Protein AF-A0A2M8MX11-F1 (afdb_monomer_lite)

Secondary struc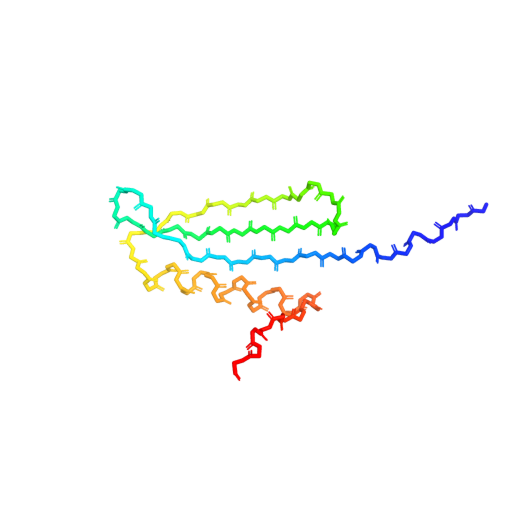ture (DSSP, 8-state):
-------PPEEEEEEEEE-TTS-EEEEEEEEETTS--EEEEEEESSHHHHHHHHHHHHHHHHHTT--------

Radius of gyration: 15.09 Å; chains: 1; bounding box: 30×23×51 Å

Structure (mmCIF, N/CA/C/O backbone):
data_AF-A0A2M8MX11-F1
#
_entry.id   AF-A0A2M8MX11-F1
#
loop_
_atom_site.group_PDB
_atom_site.id
_atom_site.type_symbol
_atom_site.label_atom_id
_atom_site.label_alt_id
_atom_site.label_comp_id
_atom_site.label_asym_id
_atom_site.label_entity_id
_atom_site.label_seq_id
_atom_site.pdbx_PDB_ins_code
_atom_site.Cartn_x
_atom_site.Cartn_y
_atom_site.Cartn_z
_atom_site.occupancy
_atom_site.B_iso_or_equiv
_atom_site.auth_seq_id
_atom_site.auth_comp_id
_atom_site.auth_asym_id
_atom_site.auth_atom_id
_atom_site.pdbx_PDB_model_num
ATOM 1 N N . MET A 1 1 ? -11.267 16.250 35.505 1.00 40.66 1 MET A N 1
ATOM 2 C CA . MET A 1 1 ? -12.149 15.536 34.555 1.00 40.66 1 MET A CA 1
ATOM 3 C C . MET A 1 1 ? -11.376 15.265 33.268 1.00 40.66 1 MET A C 1
ATOM 5 O O . MET A 1 1 ? -11.326 16.118 32.392 1.00 40.66 1 MET A O 1
ATOM 9 N N . THR A 1 2 ? -10.694 14.127 33.161 1.00 42.53 2 THR A N 1
ATOM 10 C CA . THR A 1 2 ? -10.024 13.714 31.921 1.00 42.53 2 THR A CA 1
ATOM 11 C C . THR A 1 2 ? -11.084 13.175 30.969 1.00 42.53 2 THR A C 1
ATOM 13 O O . THR A 1 2 ? -11.591 12.072 31.146 1.00 42.53 2 THR A O 1
ATOM 16 N N . ARG A 1 3 ? -11.476 13.977 29.974 1.00 47.94 3 ARG A N 1
ATOM 17 C CA . ARG A 1 3 ? -12.336 13.500 28.888 1.00 47.94 3 ARG A CA 1
ATOM 18 C C . ARG A 1 3 ? -11.570 12.385 28.186 1.00 47.94 3 ARG A C 1
ATOM 20 O O . ARG A 1 3 ? -10.568 12.668 27.533 1.00 47.94 3 ARG A O 1
ATOM 27 N N . ALA A 1 4 ? -12.001 11.136 28.360 1.00 51.84 4 ALA A N 1
ATOM 28 C CA . ALA A 1 4 ? -11.512 10.027 27.558 1.00 51.84 4 ALA A CA 1
ATOM 29 C C . ALA A 1 4 ? -11.694 10.442 26.095 1.00 51.84 4 ALA A C 1
ATOM 31 O O . ALA A 1 4 ? -12.817 10.630 25.625 1.00 51.84 4 ALA A O 1
ATOM 32 N N . SER A 1 5 ? -10.585 10.730 25.417 1.00 54.19 5 SER A N 1
ATOM 33 C CA . SER A 1 5 ? -10.609 11.113 24.014 1.00 54.19 5 SER A CA 1
ATOM 34 C C . SER A 1 5 ? -11.108 9.881 23.273 1.00 54.19 5 SER A C 1
ATOM 36 O O . SER A 1 5 ? -10.390 8.883 23.210 1.00 54.19 5 SER A O 1
ATOM 38 N N . GLN A 1 6 ? -12.366 9.893 22.815 1.00 57.41 6 GLN A N 1
ATOM 39 C CA . GLN A 1 6 ? -12.895 8.794 22.009 1.00 57.41 6 GLN A CA 1
ATOM 40 C C . GLN A 1 6 ? -11.899 8.532 20.877 1.00 57.41 6 GLN A C 1
ATOM 42 O O . GLN A 1 6 ? -11.415 9.505 20.282 1.00 57.41 6 GLN A O 1
ATOM 47 N N . PRO A 1 7 ? -11.543 7.265 20.597 1.00 60.28 7 PRO A N 1
ATOM 48 C CA . PRO A 1 7 ? -10.621 6.959 19.520 1.00 60.28 7 PRO A CA 1
ATOM 49 C C . PRO A 1 7 ? -11.191 7.563 18.238 1.00 60.28 7 PRO A C 1
ATOM 51 O O . PRO A 1 7 ? -12.196 7.099 17.706 1.00 60.28 7 PRO A O 1
ATOM 54 N N . ARG A 1 8 ? -10.578 8.659 17.774 1.00 67.81 8 ARG A N 1
ATOM 55 C CA . ARG A 1 8 ? -10.947 9.295 16.510 1.00 67.81 8 ARG A CA 1
ATOM 56 C C . ARG A 1 8 ? -10.840 8.225 15.438 1.00 67.81 8 ARG A C 1
ATOM 58 O O . ARG A 1 8 ? -9.791 7.589 15.332 1.00 67.81 8 ARG A O 1
ATOM 65 N N . ALA A 1 9 ? -11.904 8.034 14.662 1.00 79.38 9 ALA A N 1
ATOM 66 C CA . ALA A 1 9 ? -11.885 7.117 13.532 1.00 79.38 9 ALA A CA 1
ATOM 67 C C . ALA A 1 9 ? -10.650 7.425 12.673 1.00 79.38 9 ALA A C 1
ATOM 69 O O . ALA A 1 9 ? -10.425 8.578 12.305 1.00 79.38 9 ALA A O 1
ATOM 70 N N . ARG A 1 10 ? -9.802 6.427 12.422 1.00 87.38 10 ARG A N 1
ATOM 71 C CA . ARG A 1 10 ? -8.584 6.577 11.616 1.00 87.38 10 ARG A CA 1
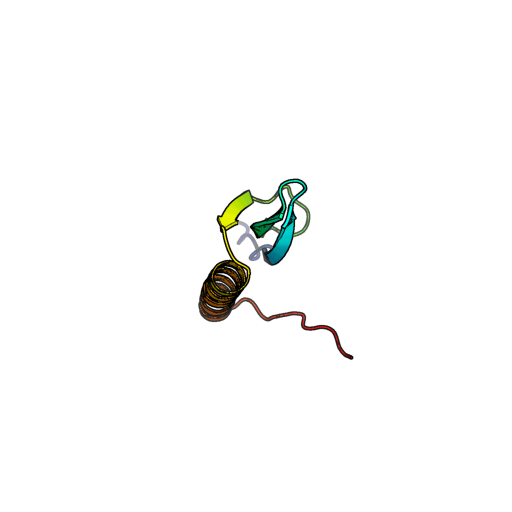ATOM 72 C C . ARG A 1 10 ? -8.856 6.031 10.227 1.00 87.38 10 ARG A C 1
ATOM 74 O O . ARG A 1 10 ? -9.606 5.071 10.084 1.00 87.38 10 ARG A O 1
ATOM 81 N N . PHE A 1 11 ? -8.242 6.623 9.217 1.00 89.50 11 PHE A N 1
ATOM 82 C CA . PHE A 1 11 ? -8.252 6.072 7.869 1.00 89.50 11 PHE A CA 1
ATOM 83 C C . PHE A 1 11 ? -6.874 5.518 7.523 1.00 89.50 11 PHE A C 1
ATOM 85 O O . PHE A 1 11 ? -5.850 5.944 8.071 1.00 89.50 11 PHE A O 1
ATOM 92 N N . TYR A 1 12 ? -6.873 4.552 6.615 1.00 92.56 12 TYR A N 1
ATOM 93 C CA . TYR A 1 12 ? -5.672 3.986 6.036 1.00 92.56 12 TYR A CA 1
ATOM 94 C C . TYR A 1 12 ? -5.940 3.709 4.562 1.00 92.56 12 TYR A C 1
ATOM 96 O O . TYR A 1 12 ? -6.843 2.940 4.238 1.00 92.56 12 TYR A O 1
ATOM 104 N N . ARG A 1 13 ? -5.164 4.338 3.684 1.00 91.62 13 ARG A N 1
ATOM 105 C CA . ARG A 1 13 ? -5.276 4.209 2.231 1.00 91.62 13 ARG A CA 1
ATOM 106 C C . ARG A 1 13 ? -3.948 3.719 1.675 1.00 91.62 13 ARG A C 1
ATOM 108 O O . ARG A 1 13 ? -2.883 4.164 2.099 1.00 91.62 13 ARG A O 1
ATOM 115 N N . VAL A 1 14 ? -4.024 2.770 0.752 1.00 94.06 14 VAL A N 1
ATOM 116 C CA . VAL A 1 14 ? -2.885 2.294 -0.033 1.00 94.06 14 VAL A CA 1
ATOM 117 C C . VAL A 1 14 ? -3.328 2.266 -1.479 1.00 94.06 14 VAL A C 1
ATOM 119 O O . VAL A 1 14 ? -4.365 1.685 -1.784 1.00 94.06 14 VAL A O 1
ATOM 122 N N . GLU A 1 15 ? -2.546 2.890 -2.342 1.00 93.19 15 GLU A N 1
ATOM 123 C CA . GLU A 1 15 ? -2.865 3.070 -3.749 1.00 93.19 15 GLU A CA 1
ATOM 124 C C . GLU A 1 15 ? -1.629 2.775 -4.587 1.00 93.19 15 GLU A C 1
ATOM 126 O O . GLU A 1 15 ? -0.533 3.237 -4.268 1.00 93.19 15 GLU A O 1
ATOM 131 N N . VAL A 1 16 ? -1.805 1.981 -5.640 1.00 93.19 16 VAL A N 1
ATOM 132 C CA . VAL A 1 16 ? -0.781 1.769 -6.664 1.00 93.19 16 VAL A CA 1
ATOM 133 C C . VAL A 1 16 ? -1.114 2.705 -7.817 1.00 93.19 16 VAL A C 1
ATOM 135 O O . VAL A 1 16 ? -2.199 2.615 -8.384 1.00 93.19 16 VAL A O 1
ATOM 138 N N . ALA A 1 17 ? -0.188 3.594 -8.148 1.00 92.12 17 ALA A N 1
ATOM 139 C CA . ALA A 1 17 ? -0.315 4.573 -9.213 1.00 92.12 17 ALA A CA 1
ATOM 140 C C . ALA A 1 17 ? 0.803 4.384 -10.242 1.00 92.12 17 ALA A C 1
ATOM 142 O O . ALA A 1 17 ? 1.907 3.944 -9.916 1.00 92.12 17 ALA A O 1
ATOM 143 N N . TYR A 1 18 ? 0.518 4.747 -11.486 1.00 91.25 18 TYR A N 1
ATOM 144 C CA . TYR A 1 18 ? 1.528 4.870 -12.530 1.00 91.25 18 TYR A CA 1
ATOM 145 C C . TYR A 1 18 ? 2.034 6.311 -12.566 1.00 91.25 18 TYR A C 1
ATOM 147 O O . TYR A 1 18 ? 1.231 7.243 -12.467 1.00 91.25 18 TYR A O 1
ATOM 155 N N . ASN A 1 19 ? 3.346 6.507 -12.670 1.00 84.00 19 ASN A N 1
ATOM 156 C CA . ASN A 1 19 ? 3.930 7.844 -12.730 1.00 84.00 19 ASN A CA 1
ATOM 157 C C . ASN A 1 19 ? 4.203 8.284 -14.185 1.00 84.00 19 ASN A C 1
ATOM 159 O O . ASN A 1 19 ? 4.110 7.499 -15.126 1.00 84.00 19 ASN A O 1
ATOM 163 N N . LEU A 1 20 ? 4.555 9.561 -14.377 1.00 87.00 20 LEU A N 1
ATOM 164 C CA . LEU A 1 20 ? 4.837 10.130 -15.707 1.00 87.00 20 LEU A CA 1
ATOM 165 C C . LEU A 1 20 ? 6.125 9.592 -16.357 1.00 87.00 20 LEU A C 1
ATOM 167 O O . LEU A 1 20 ? 6.358 9.841 -17.536 1.00 87.00 20 LEU A O 1
ATOM 171 N N . PHE A 1 21 ? 6.953 8.867 -15.606 1.00 84.75 21 PHE A N 1
ATOM 172 C CA . PHE A 1 21 ? 8.242 8.330 -16.051 1.00 84.75 21 PHE A CA 1
ATOM 173 C C . PHE A 1 21 ? 8.169 6.861 -16.466 1.00 84.75 21 PHE A C 1
ATOM 175 O O . PHE A 1 21 ? 9.179 6.262 -16.823 1.00 84.75 21 PHE A O 1
ATOM 182 N N . GLY A 1 22 ? 6.974 6.281 -16.448 1.00 82.00 22 GLY A N 1
ATOM 183 C CA . GLY A 1 22 ? 6.770 4.892 -16.816 1.00 82.00 22 GLY A CA 1
ATOM 184 C C . GLY A 1 22 ? 7.031 3.886 -15.695 1.00 82.00 22 GLY A C 1
ATOM 185 O O . GLY A 1 22 ? 7.121 2.686 -15.946 1.00 82.00 22 GLY A O 1
ATOM 186 N N . GLU A 1 23 ? 7.162 4.364 -14.461 1.00 90.62 23 GLU A N 1
ATOM 187 C CA . GLU A 1 23 ? 7.405 3.545 -13.279 1.00 90.62 23 GLU A CA 1
ATOM 188 C C . GLU A 1 23 ? 6.140 3.452 -12.414 1.00 90.62 23 GLU A C 1
ATOM 190 O O . GLU A 1 23 ? 5.128 4.129 -12.633 1.00 90.62 23 GLU A O 1
ATOM 195 N N . TYR A 1 24 ? 6.204 2.607 -11.389 1.00 93.44 24 TYR A N 1
ATOM 196 C CA . TYR A 1 24 ? 5.092 2.356 -10.485 1.00 93.44 24 TYR A CA 1
ATOM 197 C C . TYR A 1 24 ? 5.368 2.992 -9.132 1.00 93.44 24 TYR A C 1
ATOM 199 O O . TYR A 1 24 ? 6.409 2.767 -8.522 1.00 93.44 24 TYR A O 1
ATOM 207 N N . SER A 1 25 ? 4.405 3.741 -8.619 1.00 93.56 25 SER A N 1
ATOM 208 C CA . SER A 1 25 ? 4.475 4.347 -7.296 1.00 93.56 25 SER A CA 1
ATOM 209 C C . SER A 1 25 ? 3.411 3.737 -6.401 1.00 93.56 25 SER A C 1
ATOM 211 O O . SER A 1 25 ? 2.267 3.566 -6.809 1.00 93.56 25 SER A O 1
ATOM 213 N N . VAL A 1 26 ? 3.762 3.430 -5.156 1.00 95.31 26 VAL A N 1
ATOM 214 C CA . VAL A 1 26 ? 2.779 3.066 -4.134 1.00 95.31 26 VAL A CA 1
ATOM 215 C C . VAL A 1 26 ? 2.680 4.203 -3.135 1.00 95.31 26 VAL A C 1
ATOM 217 O O . VAL A 1 26 ? 3.662 4.567 -2.482 1.00 95.31 26 VAL A O 1
ATOM 220 N N . ILE A 1 27 ? 1.478 4.750 -3.018 1.00 94.44 27 ILE A N 1
ATOM 221 C CA . ILE A 1 27 ? 1.128 5.811 -2.086 1.00 94.44 27 ILE A CA 1
ATOM 222 C C . ILE A 1 27 ? 0.453 5.162 -0.885 1.00 94.44 27 ILE A C 1
ATOM 224 O O . ILE A 1 27 ? -0.451 4.336 -1.015 1.00 94.44 27 ILE A O 1
ATOM 228 N N . ARG A 1 28 ? 0.903 5.526 0.309 1.00 94.75 28 ARG A N 1
ATOM 229 C CA . ARG A 1 28 ? 0.350 5.070 1.578 1.00 94.75 28 ARG A CA 1
ATOM 230 C C . ARG A 1 28 ? -0.020 6.287 2.402 1.00 94.75 28 ARG A C 1
ATOM 232 O O . ARG A 1 28 ? 0.861 7.068 2.735 1.00 94.75 28 ARG A O 1
ATOM 239 N N . GLU A 1 29 ? -1.276 6.399 2.807 1.00 94.06 29 GLU A N 1
ATOM 240 C CA . GLU A 1 29 ? -1.773 7.504 3.628 1.00 94.06 29 GLU A CA 1
ATOM 241 C C . GLU A 1 29 ? -2.438 6.977 4.898 1.00 94.06 29 GLU A C 1
ATOM 243 O O . GLU A 1 29 ? -3.131 5.957 4.882 1.00 94.06 29 GLU A O 1
ATOM 248 N N . TRP A 1 30 ? -2.223 7.654 6.023 1.00 93.81 30 TRP A N 1
ATOM 249 C CA . TRP A 1 30 ? -2.864 7.307 7.287 1.00 93.81 30 TRP A CA 1
ATOM 250 C C . TRP A 1 30 ? -3.035 8.525 8.184 1.00 93.81 30 TRP A C 1
ATOM 252 O O . TRP A 1 30 ? -2.188 9.413 8.243 1.00 93.81 30 TRP A O 1
ATOM 262 N N . GLY A 1 31 ? -4.109 8.545 8.961 1.00 91.75 31 GLY A N 1
ATOM 263 C CA . GLY A 1 31 ? -4.372 9.667 9.851 1.00 91.75 31 GLY A CA 1
ATOM 264 C C . GLY A 1 31 ? -5.714 9.562 10.560 1.00 91.75 31 GLY A C 1
ATOM 265 O O . GLY A 1 31 ? -6.448 8.592 10.360 1.00 91.75 31 GLY A O 1
ATOM 266 N N . PRO A 1 32 ? -6.041 10.537 11.420 1.00 90.06 32 PRO A N 1
ATOM 267 C CA . PRO A 1 32 ? -7.402 10.703 11.907 1.00 90.06 32 PRO A CA 1
ATOM 268 C C . PRO A 1 32 ? -8.315 11.154 10.754 1.00 90.06 32 PRO A C 1
ATOM 270 O O . PRO A 1 32 ? -7.921 11.992 9.946 1.00 90.06 32 PRO A O 1
ATOM 273 N N . ARG A 1 33 ? -9.543 10.629 10.680 1.00 84.06 33 ARG A N 1
ATOM 274 C CA . ARG A 1 33 ? -10.577 11.128 9.759 1.00 84.06 33 ARG A CA 1
ATOM 275 C C . ARG A 1 33 ? -10.841 12.612 10.054 1.00 84.06 33 ARG A C 1
ATOM 277 O O . ARG A 1 33 ? -10.941 13.001 11.218 1.00 84.06 33 ARG A O 1
ATOM 284 N N . GLY A 1 34 ? -10.954 13.425 9.002 1.00 82.00 34 GLY A N 1
ATOM 285 C CA . GLY A 1 34 ? -11.230 14.865 9.102 1.00 82.00 34 GLY A CA 1
ATOM 286 C C . GLY A 1 34 ? -10.024 15.751 9.446 1.00 82.00 34 GLY A C 1
ATOM 287 O O . GLY A 1 34 ? -10.214 16.915 9.780 1.00 82.00 34 GLY A O 1
ATOM 288 N N . ALA A 1 35 ? -8.797 15.227 9.388 1.00 82.38 35 ALA A N 1
ATOM 289 C CA . ALA A 1 35 ? -7.571 16.000 9.584 1.00 82.38 35 ALA A CA 1
ATOM 290 C C . ALA A 1 35 ? -6.521 15.651 8.521 1.00 82.38 35 ALA A C 1
ATOM 292 O O . ALA A 1 35 ? -6.608 14.606 7.875 1.00 82.38 35 ALA A O 1
ATOM 293 N N . ALA A 1 36 ? -5.506 16.509 8.376 1.00 82.06 36 ALA A N 1
ATOM 294 C CA . ALA A 1 36 ? -4.343 16.211 7.549 1.00 82.06 36 ALA A CA 1
ATOM 295 C C . ALA A 1 36 ? -3.656 14.932 8.060 1.00 82.06 36 ALA A C 1
ATOM 297 O O . ALA A 1 36 ? -3.209 14.859 9.208 1.00 82.06 36 ALA A O 1
ATOM 298 N N . GLY A 1 37 ? -3.637 13.901 7.217 1.00 88.25 37 GLY A N 1
ATOM 299 C CA . GLY A 1 37 ? -2.930 12.655 7.484 1.00 88.25 37 GLY A CA 1
ATOM 300 C C . GLY A 1 37 ? -1.439 12.757 7.172 1.00 88.25 37 GLY A C 1
ATOM 301 O O . GLY A 1 37 ? -0.937 13.771 6.693 1.00 88.25 37 GLY A O 1
ATOM 302 N N . GLN A 1 38 ? -0.731 11.665 7.425 1.00 93.50 38 GLN A N 1
ATOM 303 C CA . GLN A 1 38 ? 0.617 11.434 6.923 1.00 93.50 38 GLN A CA 1
ATOM 304 C C . GLN A 1 38 ? 0.533 10.627 5.632 1.00 93.50 38 GLN A C 1
ATOM 306 O O . GLN A 1 38 ? -0.342 9.769 5.498 1.00 93.50 38 GLN A O 1
ATOM 311 N N . HIS A 1 39 ? 1.460 10.872 4.711 1.00 93.62 39 HIS A N 1
ATOM 312 C CA . HIS A 1 39 ? 1.607 10.085 3.496 1.00 93.62 39 HIS A CA 1
ATOM 313 C C . HIS A 1 39 ? 3.057 9.633 3.309 1.00 93.62 39 HIS A C 1
ATOM 315 O O . HIS A 1 39 ? 3.994 10.266 3.794 1.00 93.62 39 HIS A O 1
ATOM 321 N N . LEU A 1 40 ? 3.232 8.516 2.613 1.00 94.44 40 LEU A N 1
ATOM 322 C CA . LEU A 1 40 ? 4.510 7.987 2.163 1.00 94.44 40 LEU A CA 1
ATOM 323 C C . LEU A 1 40 ? 4.347 7.541 0.713 1.00 94.44 40 LEU A C 1
ATOM 325 O O . LEU A 1 40 ? 3.413 6.804 0.402 1.00 94.44 40 LEU A O 1
ATOM 329 N N . LEU A 1 41 ? 5.275 7.953 -0.142 1.00 93.94 41 LEU A N 1
ATOM 330 C CA . LEU A 1 41 ? 5.331 7.554 -1.541 1.00 93.94 41 LEU A CA 1
ATOM 331 C C . LEU A 1 41 ? 6.608 6.743 -1.764 1.00 93.94 41 LEU A C 1
ATOM 333 O O . LEU A 1 41 ? 7.694 7.174 -1.376 1.00 93.94 41 LEU A O 1
ATOM 337 N N . VAL A 1 42 ? 6.472 5.557 -2.354 1.00 94.12 42 VAL A N 1
ATOM 338 C CA . VAL A 1 42 ? 7.599 4.671 -2.676 1.00 94.12 42 VAL A CA 1
ATOM 339 C C . VAL A 1 42 ? 7.547 4.301 -4.148 1.00 94.12 42 VAL A C 1
ATOM 341 O O . VAL A 1 42 ? 6.484 3.959 -4.659 1.00 94.12 42 VAL A O 1
ATOM 344 N N . TRP A 1 43 ? 8.701 4.365 -4.801 1.00 93.69 43 TRP A N 1
ATOM 345 C CA . TRP A 1 43 ? 8.877 4.141 -6.230 1.00 93.69 43 TRP A CA 1
ATOM 346 C C . TRP A 1 43 ? 9.348 2.707 -6.480 1.00 93.69 43 TRP A C 1
ATOM 348 O O . TRP A 1 43 ? 10.135 2.160 -5.704 1.00 93.69 43 TRP A O 1
ATOM 358 N N . PHE A 1 44 ? 8.874 2.111 -7.566 1.00 92.44 44 PHE A N 1
ATOM 359 C CA . PHE A 1 44 ? 9.174 0.750 -7.984 1.00 92.44 44 PHE A CA 1
ATOM 360 C C . PHE A 1 44 ? 9.372 0.710 -9.497 1.00 92.44 44 PHE A C 1
ATOM 362 O O . PHE A 1 44 ? 8.569 1.239 -10.263 1.00 92.44 44 PHE A O 1
ATOM 369 N N . SER A 1 45 ? 10.407 -0.004 -9.934 1.00 89.69 45 SER A N 1
ATOM 370 C CA . SER A 1 45 ? 10.717 -0.198 -11.354 1.00 89.69 45 SER A CA 1
ATOM 371 C C . SER A 1 45 ? 9.762 -1.162 -12.065 1.00 89.69 45 SER A C 1
ATOM 373 O O . SER A 1 45 ? 9.784 -1.260 -13.288 1.00 89.69 45 SER A O 1
ATOM 375 N N . ASN A 1 46 ? 8.927 -1.903 -11.328 1.00 91.31 46 ASN A N 1
ATOM 376 C CA . ASN A 1 46 ? 7.974 -2.849 -11.900 1.00 91.31 46 ASN A CA 1
ATOM 377 C C . ASN A 1 46 ? 6.679 -2.956 -11.076 1.00 91.31 46 ASN A C 1
ATOM 379 O O . ASN A 1 46 ? 6.668 -2.772 -9.856 1.00 91.31 46 ASN A O 1
ATOM 383 N N . LEU A 1 47 ? 5.585 -3.308 -11.763 1.00 90.88 47 LEU A N 1
ATOM 384 C CA . LEU A 1 47 ? 4.247 -3.415 -11.175 1.00 90.88 47 LEU A CA 1
ATOM 385 C C . LEU A 1 47 ? 4.166 -4.498 -10.100 1.00 90.88 47 LEU A C 1
ATOM 387 O O . LEU A 1 47 ? 3.479 -4.334 -9.096 1.00 90.88 47 LEU A O 1
ATOM 391 N N . ARG A 1 48 ? 4.858 -5.621 -10.307 1.00 93.62 48 ARG A N 1
ATOM 392 C CA . ARG A 1 48 ? 4.788 -6.773 -9.406 1.00 93.62 48 ARG A CA 1
ATOM 393 C C . ARG A 1 48 ? 5.271 -6.405 -8.006 1.00 93.62 48 ARG A C 1
ATOM 395 O O . ARG A 1 48 ? 4.611 -6.746 -7.025 1.00 93.62 48 ARG A O 1
ATOM 402 N N . ASP A 1 49 ? 6.384 -5.688 -7.914 1.00 94.56 49 ASP A N 1
ATOM 403 C CA . ASP A 1 49 ? 6.955 -5.258 -6.642 1.00 94.56 49 ASP A CA 1
ATOM 404 C C . ASP A 1 49 ? 6.113 -4.167 -5.978 1.00 94.56 49 ASP A C 1
ATOM 406 O O . ASP A 1 49 ? 5.922 -4.215 -4.757 1.00 94.56 49 ASP A O 1
ATOM 410 N N . ALA A 1 50 ? 5.536 -3.256 -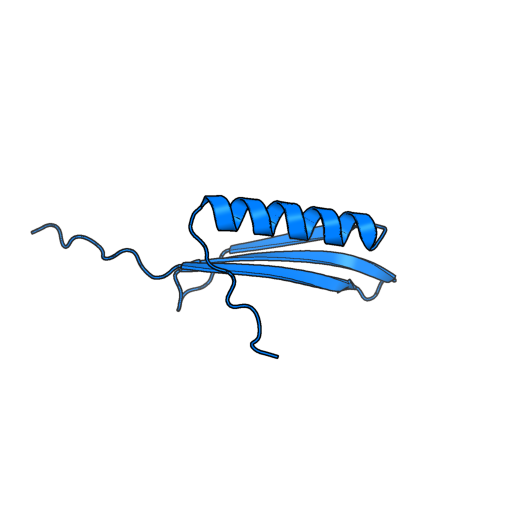6.769 1.00 94.38 50 ALA A N 1
ATOM 411 C CA . ALA A 1 50 ? 4.577 -2.266 -6.285 1.00 94.38 50 ALA A CA 1
ATOM 412 C C . ALA A 1 50 ? 3.334 -2.938 -5.674 1.00 94.38 50 ALA A C 1
ATOM 414 O O . ALA A 1 50 ? 2.992 -2.683 -4.516 1.00 94.38 50 ALA A O 1
ATOM 415 N N . CYS A 1 51 ? 2.706 -3.873 -6.391 1.00 94.56 51 CYS A N 1
ATOM 416 C CA . CYS A 1 51 ? 1.562 -4.639 -5.892 1.00 94.56 51 CYS A CA 1
ATOM 417 C C . CYS A 1 51 ? 1.921 -5.440 -4.634 1.00 94.56 51 CYS A C 1
ATOM 419 O O . CYS A 1 51 ? 1.202 -5.390 -3.637 1.00 94.56 51 CYS A O 1
ATOM 421 N N . ALA A 1 52 ? 3.076 -6.114 -4.624 1.00 95.56 52 ALA A N 1
ATOM 422 C CA . ALA A 1 52 ? 3.535 -6.852 -3.452 1.00 95.56 52 ALA A CA 1
ATOM 423 C C . ALA A 1 52 ? 3.758 -5.932 -2.237 1.00 95.56 52 ALA A C 1
ATOM 425 O O . ALA A 1 52 ? 3.452 -6.311 -1.103 1.00 95.56 52 ALA A O 1
ATOM 426 N N . ALA A 1 53 ? 4.280 -4.719 -2.440 1.00 95.06 53 ALA A N 1
ATOM 427 C CA . ALA A 1 53 ? 4.427 -3.727 -1.378 1.00 95.06 53 ALA A CA 1
ATOM 428 C C . ALA A 1 53 ? 3.072 -3.226 -0.863 1.00 95.06 53 ALA A C 1
ATOM 430 O O . ALA A 1 53 ? 2.868 -3.184 0.357 1.00 95.06 53 ALA A O 1
ATOM 431 N N . ALA A 1 54 ? 2.142 -2.926 -1.771 1.00 94.19 54 ALA A N 1
ATOM 432 C CA . ALA A 1 54 ? 0.786 -2.516 -1.438 1.00 94.19 54 ALA A CA 1
ATOM 433 C C . ALA A 1 54 ? 0.063 -3.586 -0.603 1.00 94.19 54 ALA A C 1
ATOM 435 O O . ALA A 1 54 ? -0.464 -3.286 0.472 1.00 94.19 54 A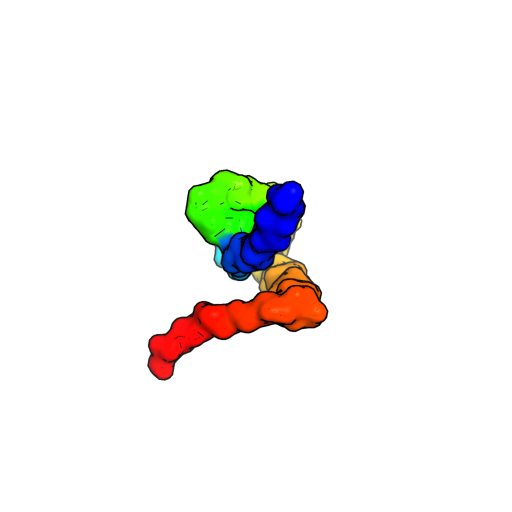LA A O 1
ATOM 436 N N . ASP A 1 55 ? 0.143 -4.853 -1.014 1.00 94.69 55 ASP A N 1
ATOM 437 C CA . ASP A 1 55 ? -0.443 -5.983 -0.291 1.00 94.69 55 ASP A CA 1
ATOM 438 C C . ASP A 1 55 ? 0.176 -6.183 1.092 1.00 94.69 55 ASP A C 1
ATOM 440 O O . ASP A 1 55 ? -0.537 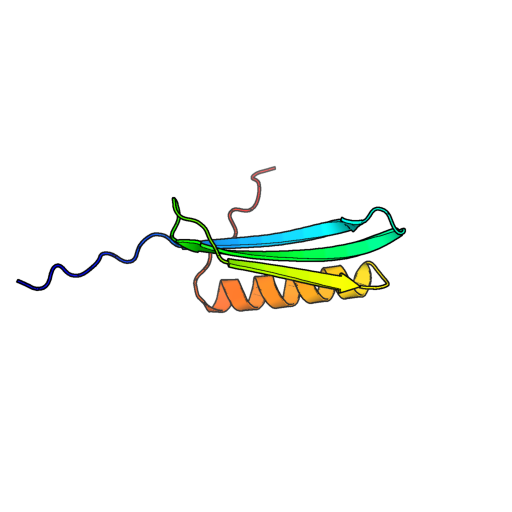-6.431 2.070 1.00 94.69 55 ASP A O 1
ATOM 444 N N . ARG A 1 56 ? 1.503 -6.047 1.218 1.00 95.25 56 ARG A N 1
ATOM 445 C CA . ARG A 1 56 ? 2.176 -6.105 2.527 1.00 95.25 56 ARG A CA 1
ATOM 446 C C . ARG A 1 56 ? 1.645 -5.023 3.465 1.00 95.25 56 ARG A C 1
ATOM 448 O O . ARG A 1 56 ? 1.404 -5.297 4.643 1.00 95.25 56 ARG A O 1
ATOM 455 N N . TRP A 1 57 ? 1.451 -3.803 2.972 1.00 94.81 57 TRP A N 1
ATOM 456 C CA . TRP A 1 57 ? 0.905 -2.707 3.771 1.00 94.81 57 TRP A CA 1
ATOM 457 C C . TRP A 1 57 ? -0.569 -2.888 4.102 1.00 94.81 57 TRP A C 1
ATOM 459 O O . TRP A 1 57 ? -0.950 -2.626 5.243 1.00 94.81 57 TRP A O 1
ATOM 469 N N . ARG A 1 58 ? -1.371 -3.389 3.161 1.00 92.38 58 ARG A N 1
ATOM 470 C CA . ARG A 1 58 ? -2.770 -3.755 3.395 1.00 92.38 58 ARG A CA 1
ATOM 471 C C . ARG A 1 58 ? -2.883 -4.801 4.503 1.00 92.38 58 ARG A C 1
ATOM 473 O O . ARG A 1 58 ? -3.594 -4.574 5.477 1.00 92.38 58 ARG A O 1
ATOM 480 N N . LYS A 1 59 ? -2.124 -5.899 4.418 1.00 94.12 59 LYS A N 1
ATOM 481 C CA . LYS A 1 59 ? -2.108 -6.965 5.438 1.00 94.12 59 LYS A CA 1
ATOM 482 C C . LYS A 1 59 ? -1.704 -6.434 6.815 1.00 94.12 59 LYS A C 1
ATOM 484 O O . LYS A 1 59 ? -2.354 -6.741 7.810 1.00 94.12 59 LYS A O 1
ATOM 489 N N . ARG A 1 60 ? -0.675 -5.582 6.881 1.00 93.69 60 ARG A N 1
ATOM 490 C CA . ARG A 1 60 ? -0.258 -4.930 8.137 1.00 93.69 60 ARG A CA 1
ATOM 491 C C . ARG A 1 60 ? -1.323 -3.987 8.697 1.00 93.69 60 ARG A C 1
ATOM 493 O O . ARG A 1 60 ? -1.438 -3.868 9.911 1.00 93.69 60 ARG A O 1
ATOM 500 N N . ALA A 1 61 ? -2.086 -3.302 7.847 1.00 91.06 61 ALA A N 1
ATOM 501 C CA . ALA A 1 61 ? -3.204 -2.478 8.293 1.00 91.06 61 ALA A CA 1
ATOM 502 C C . ALA A 1 61 ? -4.348 -3.343 8.840 1.00 91.06 61 ALA A C 1
ATOM 504 O O . ALA A 1 61 ? -4.857 -3.058 9.920 1.00 91.06 61 ALA A O 1
ATOM 505 N N . MET A 1 62 ? -4.672 -4.453 8.180 1.00 90.62 62 MET A N 1
ATOM 506 C CA . MET A 1 62 ? -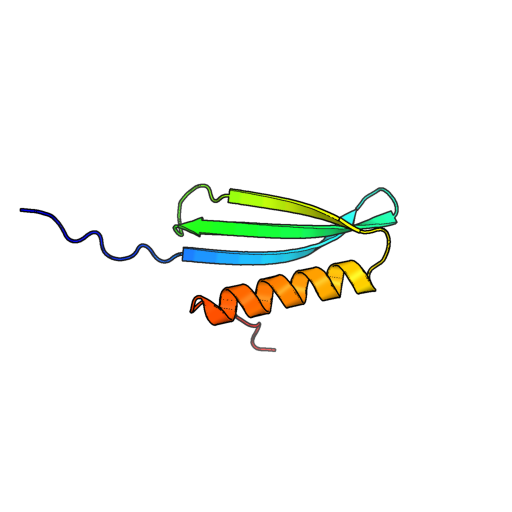5.668 -5.411 8.675 1.00 90.62 62 MET A CA 1
ATOM 507 C C . MET A 1 62 ? -5.294 -5.973 10.051 1.00 90.62 62 MET A C 1
ATOM 509 O O . MET A 1 62 ? -6.123 -5.991 10.954 1.00 90.62 62 MET A O 1
ATOM 513 N N . GLN A 1 63 ? -4.020 -6.314 10.264 1.00 92.12 63 GLN A N 1
ATOM 514 C CA . GLN A 1 63 ? -3.510 -6.742 11.576 1.00 92.12 63 GLN A CA 1
ATOM 515 C C . GLN A 1 63 ? -3.627 -5.661 12.666 1.00 92.12 63 GLN A C 1
ATOM 517 O O . GLN A 1 63 ? -3.648 -5.981 13.849 1.00 92.12 63 GLN A O 1
ATOM 522 N N . ARG A 1 64 ? -3.712 -4.380 12.286 1.00 89.06 64 ARG A N 1
ATOM 523 C CA . ARG A 1 64 ? -3.935 -3.246 13.202 1.00 89.06 64 ARG A CA 1
ATOM 524 C C . ARG A 1 64 ? -5.421 -2.939 13.424 1.00 89.06 64 ARG A C 1
ATOM 526 O O . ARG A 1 64 ? -5.726 -1.942 14.072 1.00 89.06 64 ARG A O 1
ATOM 533 N N . GLY A 1 65 ? -6.324 -3.751 12.873 1.00 89.88 65 GLY A N 1
ATOM 534 C CA . GLY A 1 65 ? -7.772 -3.587 13.003 1.00 89.88 65 GLY A CA 1
ATOM 535 C C . GLY A 1 65 ? -8.414 -2.673 11.957 1.00 89.88 65 GLY A C 1
ATOM 536 O O . GLY A 1 65 ? -9.577 -2.312 12.114 1.00 89.88 65 GLY A O 1
ATOM 537 N N . TYR A 1 66 ? -7.698 -2.286 10.892 1.00 88.94 66 TYR A N 1
ATOM 538 C CA . TYR A 1 66 ? -8.333 -1.599 9.764 1.00 88.94 66 TYR A CA 1
ATOM 539 C C . TYR A 1 66 ? -9.126 -2.604 8.926 1.00 88.94 66 TYR A C 1
ATOM 541 O O . TYR A 1 66 ? -8.591 -3.627 8.498 1.00 88.94 66 TYR A O 1
ATOM 549 N N . VAL A 1 67 ? -10.385 -2.287 8.646 1.00 85.69 67 VAL A N 1
ATOM 550 C CA . VAL A 1 67 ? -11.228 -3.065 7.734 1.00 85.69 67 VAL A CA 1
ATOM 551 C C . VAL A 1 67 ? -11.116 -2.448 6.346 1.00 85.69 67 VAL A C 1
ATOM 553 O O . VAL A 1 67 ? -11.146 -1.226 6.204 1.00 85.69 67 VAL A O 1
ATOM 556 N N . SER A 1 68 ? -10.944 -3.274 5.316 1.00 80.69 68 SER A N 1
ATOM 557 C CA . SER A 1 68 ? -11.007 -2.779 3.943 1.00 80.69 68 SER A CA 1
ATOM 558 C C . SER A 1 68 ? -12.451 -2.418 3.610 1.00 80.69 68 SER A C 1
ATOM 560 O O . SER A 1 68 ? -13.289 -3.314 3.539 1.00 80.69 68 SER A O 1
ATOM 562 N N . GLU A 1 69 ? -12.723 -1.137 3.363 1.00 73.25 69 GLU A N 1
ATOM 563 C CA . GLU A 1 69 ? -13.926 -0.684 2.654 1.00 73.25 69 GLU A CA 1
ATOM 564 C C . GLU A 1 69 ? -13.750 -1.074 1.176 1.00 73.25 69 GLU A C 1
ATOM 566 O O . GLU A 1 69 ? -13.355 -0.279 0.329 1.00 73.25 69 GLU A O 1
ATOM 571 N N . GLY A 1 70 ? -13.882 -2.372 0.897 1.00 60.34 70 GLY A N 1
ATOM 572 C CA . GLY A 1 70 ? -13.822 -2.907 -0.454 1.00 60.34 70 GLY A CA 1
ATOM 573 C C . GLY A 1 70 ? -15.130 -2.603 -1.163 1.00 60.34 70 GLY A C 1
ATOM 574 O O . GLY A 1 70 ? -16.183 -3.015 -0.684 1.00 60.34 70 GLY A O 1
ATOM 575 N N . THR A 1 71 ? -15.030 -1.882 -2.277 1.00 50.81 71 THR A N 1
ATOM 576 C CA . THR A 1 71 ? -16.053 -1.678 -3.303 1.00 50.81 71 THR A CA 1
ATOM 577 C C . THR A 1 71 ? -16.991 -2.879 -3.398 1.00 50.81 71 THR A C 1
ATOM 579 O O . THR A 1 71 ? -16.584 -3.957 -3.827 1.00 50.81 71 THR A O 1
ATOM 582 N N . THR A 1 72 ? -18.243 -2.689 -2.984 1.00 35.66 72 THR A N 1
ATOM 583 C CA . THR A 1 72 ? -19.352 -3.532 -3.424 1.00 35.66 72 THR A CA 1
ATOM 584 C C . THR A 1 72 ? -19.429 -3.372 -4.941 1.00 35.66 72 THR A C 1
ATOM 586 O O . THR A 1 72 ? -19.796 -2.300 -5.419 1.00 35.66 72 THR A O 1
ATOM 589 N N . VAL A 1 73 ? -18.963 -4.381 -5.678 1.00 41.53 73 VAL A N 1
ATOM 590 C CA . VAL A 1 73 ? -19.231 -4.548 -7.114 1.00 41.53 73 VAL A CA 1
ATOM 591 C C . VAL A 1 73 ? -20.437 -5.449 -7.298 1.00 41.53 73 VAL A C 1
ATOM 593 O O . VAL A 1 73 ? -20.599 -6.372 -6.466 1.00 41.53 73 VAL A O 1
#

Foldseek 3Di:
DPDPPPPQDKDWDWDWDQDPVRWIKIKIWIDGPPDDTDIDIDTGRDPVVSVVVSVVVVVVVVVVVDDDPDDPD

pLDDT: mean 84.1, std 15.8, range [35.66, 95.56]

Sequence (73 aa):
MTRASQPRARFYRVEVAYNLFGEYSVIREWGPRGAAGQHLLVWFSNLRDACAAADRWRKRAMQRGYVSEGTTV